Protein AF-A0A652JYB9-F1 (afdb_monomer)

Solvent-accessible surface area (backbone atoms only — not comparable to full-atom values): 3553 Å² total; per-residue (Å²): 129,81,83,65,47,53,76,41,80,20,84,40,92,80,45,79,86,64,78,85,84,78,60,36,45,34,36,43,45,97,84,69,29,30,23,52,74,79,42,84,34,54,64,92,49,41,71,61,52,53,59,50,54,26,68,69,124

Secondary structure (DSSP, 8-state):
-PPPPPEEEESSTT-TTPPSS--EEEEE-TTS-EEETTEEE-GGGHHHHHHHHTT--

pLDDT: mean 93.38, std 8.82, range [58.38, 98.69]

Foldseek 3Di:
DPQFFAEQEAAAPVSPPDDPDDHWYWYQDPVRWIQTNHRTGGPVCVVVSSVVSRRPD

Mean predicted aligned error: 3.05 Å

Radius of gyration: 11.09 Å; Cα contacts (8 Å, |Δi|>4): 90; chains: 1; bounding box: 30×22×27 Å

Structure (mmCIF, N/CA/C/O backbone):
data_AF-A0A652JYB9-F1
#
_entry.id   AF-A0A652JYB9-F1
#
loop_
_atom_site.group_PDB
_atom_site.id
_atom_site.type_symbol
_atom_site.label_atom_id
_atom_site.label_alt_id
_atom_site.label_comp_id
_atom_site.label_asym_id
_atom_site.label_entity_id
_atom_site.label_seq_id
_atom_site.pdbx_PDB_ins_code
_atom_site.Cartn_x
_atom_site.Cartn_y
_atom_site.Cartn_z
_atom_site.occupancy
_atom_site.B_iso_or_equiv
_atom_site.auth_seq_id
_atom_site.auth_comp_id
_atom_site.auth_asym_id
_atom_site.auth_atom_id
_atom_site.pdbx_PDB_model_num
ATOM 1 N N . THR A 1 1 ? 20.100 -6.101 -10.099 1.00 58.38 1 THR A N 1
ATOM 2 C CA . THR A 1 1 ? 19.009 -6.172 -9.107 1.00 58.38 1 THR A CA 1
ATOM 3 C C . THR A 1 1 ? 17.707 -6.307 -9.860 1.00 58.38 1 THR A C 1
ATOM 5 O O . THR A 1 1 ? 17.571 -5.579 -10.840 1.00 58.38 1 THR A O 1
ATOM 8 N N . PRO A 1 2 ? 16.802 -7.235 -9.502 1.00 60.06 2 PRO A N 1
ATOM 9 C CA . PRO A 1 2 ? 15.480 -7.269 -10.124 1.00 60.06 2 PRO A CA 1
ATOM 10 C C . PRO A 1 2 ? 14.770 -5.920 -9.914 1.00 60.06 2 PRO A C 1
ATOM 12 O O . PRO A 1 2 ? 15.030 -5.259 -8.901 1.00 60.06 2 PRO A O 1
ATOM 15 N N . PRO A 1 3 ? 13.938 -5.468 -10.868 1.00 72.75 3 PRO A N 1
ATOM 16 C CA . PRO A 1 3 ? 13.201 -4.225 -10.704 1.00 72.75 3 PRO A CA 1
ATOM 17 C C . PRO A 1 3 ? 12.251 -4.355 -9.509 1.00 72.75 3 PRO A C 1
ATOM 19 O O . PRO A 1 3 ? 11.508 -5.326 -9.404 1.00 72.75 3 PRO A O 1
ATOM 22 N N . VAL A 1 4 ? 12.306 -3.383 -8.598 1.00 90.62 4 VAL A N 1
ATOM 23 C CA . VAL A 1 4 ? 11.356 -3.254 -7.486 1.00 90.62 4 VAL A CA 1
ATOM 24 C C . VAL A 1 4 ? 10.343 -2.179 -7.840 1.00 90.62 4 VAL A C 1
ATOM 26 O O . VAL A 1 4 ? 10.726 -1.100 -8.297 1.00 90.62 4 VAL A O 1
ATOM 29 N N . LEU A 1 5 ? 9.060 -2.446 -7.612 1.00 93.94 5 LEU A N 1
ATOM 30 C CA . LEU A 1 5 ? 8.026 -1.454 -7.888 1.00 93.94 5 LEU A CA 1
ATOM 31 C C . LEU A 1 5 ? 8.136 -0.250 -6.931 1.00 93.94 5 LEU A C 1
ATOM 33 O O . LEU A 1 5 ? 8.529 -0.407 -5.761 1.00 93.94 5 LEU A O 1
ATOM 37 N N . PRO A 1 6 ? 7.802 0.970 -7.394 1.00 94.44 6 PRO A N 1
ATOM 38 C CA . PRO A 1 6 ? 7.552 2.095 -6.502 1.00 94.44 6 PRO A CA 1
ATOM 39 C C . PRO A 1 6 ? 6.321 1.816 -5.624 1.00 94.44 6 PRO A C 1
ATOM 41 O O . PRO A 1 6 ? 5.456 1.019 -5.982 1.00 94.44 6 PRO A O 1
ATOM 44 N N . VAL A 1 7 ? 6.241 2.481 -4.470 1.00 96.44 7 VAL A N 1
ATOM 45 C CA . VAL A 1 7 ? 5.103 2.373 -3.542 1.00 96.44 7 VAL A CA 1
ATOM 46 C C . VAL A 1 7 ? 4.343 3.686 -3.536 1.00 96.44 7 VAL A C 1
ATOM 48 O O . VAL A 1 7 ? 4.953 4.743 -3.364 1.00 96.44 7 VAL A O 1
ATOM 51 N N . HIS A 1 8 ? 3.021 3.621 -3.668 1.00 97.31 8 HIS A N 1
ATOM 52 C CA . HIS A 1 8 ? 2.144 4.762 -3.428 1.00 97.31 8 HIS A CA 1
ATOM 53 C C . HIS A 1 8 ? 1.373 4.553 -2.130 1.00 97.31 8 HIS A C 1
ATOM 55 O O . HIS A 1 8 ? 0.756 3.511 -1.929 1.00 97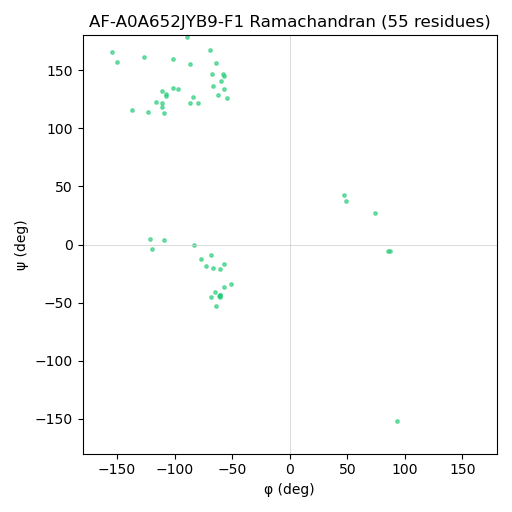.31 8 HIS A O 1
ATOM 61 N N . TYR A 1 9 ? 1.432 5.545 -1.244 1.00 97.56 9 TYR A N 1
ATOM 62 C CA . TYR A 1 9 ? 0.799 5.486 0.066 1.00 97.56 9 TYR A CA 1
ATOM 63 C C . TYR A 1 9 ? -0.365 6.467 0.131 1.00 97.56 9 TYR A C 1
ATOM 65 O O . TYR A 1 9 ? -0.186 7.682 0.036 1.00 97.56 9 TYR A O 1
ATOM 73 N N . SER A 1 10 ? -1.559 5.935 0.337 1.00 97.88 10 SER A N 1
ATOM 74 C CA . SER A 1 10 ? -2.803 6.683 0.387 1.00 97.88 10 SER A CA 1
ATOM 75 C C . SER A 1 10 ? -3.361 6.685 1.802 1.00 97.88 10 SER A C 1
ATOM 77 O O . SER A 1 10 ? -3.646 5.641 2.380 1.00 97.88 10 SER A O 1
ATOM 79 N N . GLY A 1 11 ? -3.558 7.875 2.370 1.00 96.75 11 GLY A N 1
ATOM 80 C CA . GLY A 1 11 ? -4.182 8.022 3.691 1.00 96.75 11 GLY A CA 1
ATOM 81 C C . GLY A 1 11 ? -5.706 7.842 3.690 1.00 96.75 11 GLY A C 1
ATOM 82 O O . GLY A 1 11 ? -6.304 7.748 4.754 1.00 96.75 11 GLY A O 1
ATOM 83 N N . CYS A 1 12 ? -6.343 7.834 2.517 1.00 95.88 12 CYS A N 1
ATOM 84 C CA . CYS A 1 12 ? -7.777 7.602 2.362 1.00 95.88 12 CYS A CA 1
ATOM 85 C C . CYS A 1 12 ? -8.087 7.040 0.972 1.00 95.88 12 CYS A C 1
ATOM 87 O O . CYS A 1 12 ? -7.270 7.139 0.053 1.00 95.88 12 CYS A O 1
ATOM 89 N N . GLU A 1 13 ? -9.299 6.514 0.808 1.00 95.25 13 GLU A N 1
ATOM 90 C CA . GLU A 1 13 ? -9.788 5.862 -0.416 1.00 95.25 13 GLU A CA 1
ATOM 91 C C . GLU A 1 13 ? -9.726 6.734 -1.681 1.00 95.25 13 GLU A C 1
ATOM 93 O O . GLU A 1 13 ? -9.747 6.212 -2.792 1.00 95.25 13 GLU A O 1
ATOM 98 N N . ARG A 1 14 ? -9.579 8.059 -1.530 1.00 95.75 14 ARG A N 1
ATOM 99 C CA . ARG A 1 14 ? -9.431 8.998 -2.653 1.00 95.75 14 ARG A CA 1
ATOM 100 C C . ARG A 1 14 ? -8.128 8.825 -3.440 1.00 95.75 14 ARG A C 1
ATOM 102 O O . ARG A 1 14 ? -8.058 9.314 -4.560 1.00 95.75 14 ARG A O 1
ATOM 109 N N . ARG A 1 15 ? -7.101 8.186 -2.860 1.00 95.38 15 ARG A N 1
ATOM 110 C CA . ARG A 1 15 ? -5.815 7.866 -3.516 1.00 95.38 15 ARG A CA 1
ATOM 111 C C . ARG A 1 15 ? -5.174 9.022 -4.298 1.00 95.38 15 ARG A C 1
ATOM 113 O O . ARG A 1 15 ? -4.672 8.853 -5.410 1.00 95.38 15 ARG A O 1
ATOM 120 N N . CYS A 1 16 ? -5.199 10.222 -3.720 1.00 95.19 16 CYS A N 1
ATOM 121 C CA . CYS A 1 16 ? -4.679 11.413 -4.383 1.00 95.19 16 CYS A CA 1
ATOM 122 C C . CYS A 1 16 ? -3.201 11.237 -4.782 1.00 95.19 16 CYS A C 1
ATOM 124 O O . CYS A 1 16 ? -2.377 10.814 -3.970 1.00 95.19 16 CYS A O 1
ATOM 126 N N . GLY A 1 17 ? -2.866 11.610 -6.021 1.00 92.69 17 GLY A N 1
ATOM 127 C CA . GLY A 1 17 ? -1.485 11.627 -6.512 1.00 92.69 17 GLY A CA 1
ATOM 128 C C . GLY A 1 17 ? -0.879 10.252 -6.797 1.00 92.69 17 GLY A C 1
ATOM 129 O O . GLY A 1 17 ? 0.337 10.115 -6.682 1.00 92.69 17 GLY A O 1
ATOM 130 N N . HIS A 1 18 ? -1.689 9.236 -7.124 1.00 91.81 18 HIS A N 1
ATOM 131 C CA . HIS A 1 18 ? -1.142 7.950 -7.560 1.00 91.81 18 HIS A CA 1
ATOM 132 C C . HIS A 1 18 ? -0.281 8.131 -8.825 1.00 91.81 18 HIS A C 1
ATOM 134 O O . HIS A 1 18 ? -0.628 8.933 -9.699 1.00 91.81 18 HIS A O 1
ATOM 140 N N . PRO A 1 19 ? 0.855 7.424 -8.936 1.00 91.00 19 PRO A N 1
ATOM 141 C CA . PRO A 1 19 ? 1.714 7.526 -10.104 1.00 91.00 19 PRO A CA 1
ATOM 142 C C . PRO A 1 19 ? 1.047 6.903 -11.339 1.00 91.00 19 PRO A C 1
ATOM 144 O O . PRO A 1 19 ? 0.045 6.193 -11.250 1.00 91.00 19 PRO A O 1
ATOM 147 N N . HIS A 1 20 ? 1.622 7.175 -12.507 1.00 90.81 20 HIS A N 1
ATOM 148 C CA . HIS A 1 20 ? 1.356 6.405 -13.720 1.00 90.81 20 HIS A CA 1
ATOM 149 C C . HIS A 1 20 ? 2.289 5.182 -13.778 1.00 90.81 20 HIS A C 1
ATOM 151 O O . HIS A 1 20 ? 3.390 5.226 -13.230 1.00 90.81 20 HIS A O 1
ATOM 157 N N . GLY A 1 21 ? 1.888 4.125 -14.492 1.00 92.12 21 GLY A N 1
ATOM 158 C CA . GLY A 1 21 ? 2.675 2.891 -14.644 1.00 92.12 21 GLY A CA 1
ATOM 159 C C . GLY A 1 21 ? 2.315 1.825 -13.610 1.00 92.12 21 GLY A C 1
ATOM 160 O O . GLY A 1 21 ? 1.183 1.797 -13.151 1.00 92.12 21 GLY A O 1
ATOM 161 N N . ASP A 1 22 ? 3.255 0.953 -13.247 1.00 93.31 22 ASP A N 1
ATOM 162 C CA . ASP A 1 22 ? 3.047 -0.053 -12.200 1.00 93.31 22 ASP A CA 1
ATOM 163 C C . ASP A 1 22 ? 3.612 0.418 -10.858 1.00 93.31 22 ASP A C 1
ATOM 165 O O . ASP A 1 22 ? 4.742 0.901 -10.765 1.00 93.31 22 ASP A O 1
ATOM 169 N N . TRP A 1 23 ? 2.827 0.245 -9.797 1.00 94.94 23 TRP A N 1
ATOM 170 C CA . TRP A 1 23 ? 3.220 0.528 -8.416 1.00 94.94 23 TRP A CA 1
ATOM 171 C C . TRP A 1 23 ? 2.489 -0.397 -7.439 1.00 94.94 23 TRP A C 1
ATOM 173 O O . TRP A 1 23 ? 1.405 -0.891 -7.748 1.00 94.94 23 TRP A O 1
ATOM 183 N N . THR A 1 24 ? 3.060 -0.587 -6.253 1.00 96.88 24 TH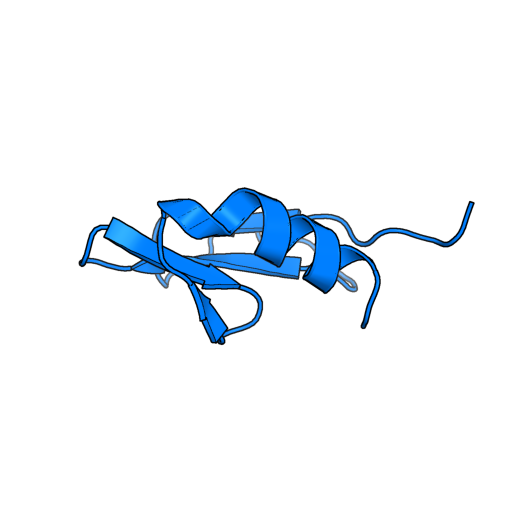R A N 1
ATOM 184 C CA . THR A 1 24 ? 2.372 -1.201 -5.107 1.00 96.88 24 THR A CA 1
ATOM 185 C C . THR A 1 24 ? 1.473 -0.157 -4.438 1.00 96.88 24 THR A C 1
ATOM 187 O O . THR A 1 24 ? 1.969 0.893 -4.014 1.00 96.88 24 THR A O 1
ATOM 190 N N . ASP A 1 25 ? 0.170 -0.425 -4.340 1.00 97.75 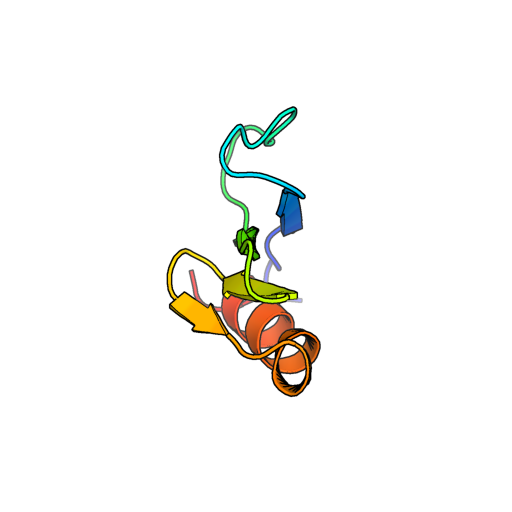25 ASP A N 1
ATOM 191 C CA . ASP A 1 25 ? -0.818 0.418 -3.646 1.00 97.75 25 ASP A CA 1
ATOM 192 C C . ASP A 1 25 ? -0.822 0.095 -2.149 1.00 97.75 25 ASP A C 1
ATOM 194 O O . ASP A 1 25 ? -0.984 -1.059 -1.756 1.00 97.75 25 ASP A O 1
ATOM 198 N N . VAL A 1 26 ? -0.675 1.111 -1.299 1.00 98.38 26 VAL A N 1
ATOM 199 C CA . VAL A 1 26 ? -0.852 0.983 0.150 1.00 98.38 26 VAL A CA 1
ATOM 200 C C . VAL A 1 26 ? -1.916 1.968 0.602 1.00 98.38 26 VAL A C 1
ATOM 202 O O . VAL A 1 26 ? -1.710 3.178 0.553 1.00 98.38 26 VAL A O 1
ATOM 205 N N . LEU A 1 27 ? -3.052 1.463 1.072 1.00 98.62 27 LEU A N 1
ATOM 206 C CA . LEU A 1 27 ? -4.195 2.278 1.472 1.00 98.62 27 LEU A CA 1
ATOM 207 C C . LEU A 1 27 ? -4.473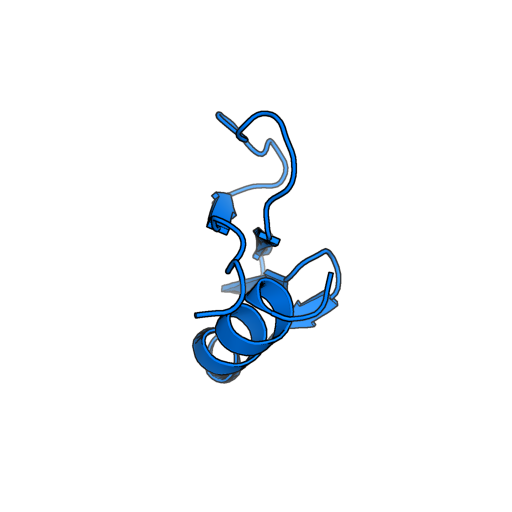 2.128 2.966 1.00 98.62 27 LEU A C 1
ATOM 209 O O . LEU A 1 27 ? -4.731 1.029 3.444 1.00 98.62 27 LEU A O 1
ATOM 213 N N . ALA A 1 28 ? -4.463 3.235 3.705 1.00 98.12 28 ALA A N 1
ATOM 214 C CA . ALA A 1 28 ? -4.933 3.264 5.084 1.00 98.12 28 ALA A CA 1
ATOM 215 C C . ALA A 1 28 ? -6.448 3.023 5.151 1.00 98.12 28 ALA A C 1
ATOM 217 O O . ALA A 1 28 ? -7.221 3.611 4.392 1.00 98.12 28 ALA A O 1
ATOM 218 N N . THR A 1 29 ? -6.868 2.192 6.099 1.00 96.88 29 THR A N 1
ATOM 219 C CA . THR A 1 29 ? -8.277 1.943 6.418 1.00 96.88 29 THR A CA 1
ATOM 220 C C . THR A 1 29 ? -8.688 2.720 7.669 1.00 96.88 29 THR A C 1
ATOM 222 O O . THR A 1 29 ? -7.851 3.088 8.496 1.00 96.88 29 THR A O 1
ATOM 225 N N . ALA A 1 30 ? -9.993 2.940 7.850 1.00 91.81 30 ALA A N 1
ATOM 226 C CA . ALA A 1 30 ? -10.523 3.637 9.026 1.00 91.81 30 ALA A CA 1
ATOM 227 C C . ALA A 1 30 ? -10.206 2.927 10.362 1.00 91.81 30 ALA A C 1
ATOM 229 O O . ALA A 1 30 ? -10.218 3.571 11.408 1.00 91.81 30 ALA A O 1
ATOM 230 N N . GLY A 1 31 ? -9.896 1.624 10.331 1.00 91.38 31 GLY A N 1
ATOM 231 C CA . GLY A 1 31 ? -9.550 0.819 11.508 1.00 91.38 31 GLY A CA 1
ATOM 232 C C . GLY A 1 31 ? -8.088 0.919 11.956 1.00 91.38 31 GLY A C 1
ATOM 233 O O . GLY A 1 31 ? -7.717 0.282 12.934 1.00 91.38 31 GLY A O 1
ATOM 234 N N . GLY A 1 32 ? -7.250 1.696 11.259 1.00 93.50 32 GLY A N 1
ATOM 235 C CA . GLY A 1 32 ? -5.817 1.824 11.562 1.00 93.50 32 GLY A CA 1
ATOM 236 C C . GLY A 1 32 ? -4.924 0.765 10.901 1.00 93.50 32 GLY A C 1
ATOM 237 O O . GLY A 1 32 ? -3.698 0.886 10.960 1.00 93.50 32 GLY A O 1
ATOM 238 N N . ASP A 1 33 ? -5.535 -0.211 10.229 1.00 97.56 33 ASP A N 1
ATOM 239 C CA . ASP A 1 33 ? -4.881 -1.188 9.359 1.00 97.56 33 ASP A CA 1
ATOM 240 C C . ASP A 1 33 ? -4.776 -0.681 7.918 1.00 97.56 33 ASP A C 1
ATOM 242 O O . ASP A 1 33 ? -5.258 0.407 7.580 1.00 97.56 33 ASP A O 1
ATOM 246 N N . TYR A 1 34 ? -4.165 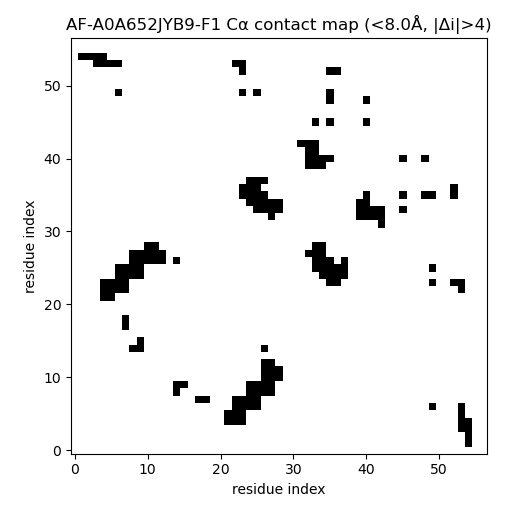-1.484 7.051 1.00 98.69 34 TYR A N 1
ATOM 247 C CA . TYR A 1 34 ? -3.881 -1.131 5.667 1.00 98.69 34 TYR A CA 1
ATOM 248 C C . TYR A 1 34 ? -4.421 -2.167 4.687 1.00 98.69 34 TYR A C 1
ATOM 250 O O . TYR A 1 34 ? -4.673 -3.314 5.042 1.00 98.69 34 TYR A O 1
ATOM 258 N N . LEU A 1 35 ? -4.556 -1.765 3.430 1.00 98.56 35 LEU A N 1
ATOM 259 C CA . LEU A 1 35 ? -4.608 -2.669 2.291 1.00 98.56 35 LEU A CA 1
ATOM 260 C C . LEU A 1 35 ? -3.287 -2.541 1.530 1.00 98.56 35 LEU A C 1
ATOM 262 O O . LEU A 1 35 ? -2.901 -1.420 1.205 1.00 98.56 35 LEU A O 1
ATOM 266 N N . VAL A 1 36 ? -2.622 -3.656 1.233 1.00 98.44 36 VAL A N 1
ATOM 267 C CA . VAL A 1 36 ? -1.468 -3.707 0.318 1.00 98.44 36 VAL A CA 1
ATOM 268 C C . VAL A 1 36 ? -1.928 -4.411 -0.951 1.00 98.44 36 VAL A C 1
ATOM 270 O O . VAL A 1 36 ? -2.330 -5.569 -0.892 1.00 98.44 36 VAL A O 1
ATOM 273 N N . ASP A 1 37 ? -1.976 -3.689 -2.069 1.00 96.88 37 ASP A N 1
ATOM 274 C CA . ASP A 1 37 ? -2.583 -4.138 -3.332 1.00 96.88 37 ASP A CA 1
ATOM 275 C C . ASP A 1 37 ? -4.000 -4.725 -3.146 1.00 96.88 37 ASP A C 1
ATOM 277 O O . ASP A 1 37 ? -4.407 -5.692 -3.785 1.00 96.88 37 ASP A O 1
ATOM 281 N N . GLY A 1 38 ? -4.773 -4.126 -2.232 1.00 96.75 38 GLY A N 1
ATOM 282 C CA . GLY A 1 38 ? -6.131 -4.558 -1.887 1.00 96.75 38 GLY A CA 1
ATOM 283 C C . GLY A 1 38 ? -6.213 -5.661 -0.825 1.00 96.75 38 GLY A C 1
ATOM 284 O O . GLY A 1 38 ? -7.313 -5.968 -0.370 1.00 96.75 38 GLY A O 1
ATOM 285 N N . VAL A 1 39 ? -5.084 -6.219 -0.380 1.00 97.62 39 VAL A N 1
ATOM 286 C CA . VAL A 1 39 ? -5.038 -7.274 0.643 1.00 97.62 39 VAL A CA 1
ATOM 287 C C . VAL A 1 39 ? -5.007 -6.664 2.050 1.00 97.62 39 VAL A C 1
ATOM 289 O O . VAL A 1 39 ? -4.070 -5.920 2.361 1.00 97.62 39 VAL A O 1
ATOM 292 N N . PRO A 1 40 ? -5.978 -6.983 2.931 1.00 98.12 40 PRO A N 1
ATOM 293 C CA . PRO A 1 40 ? -5.965 -6.541 4.321 1.00 98.12 40 PRO A CA 1
ATOM 294 C C . PRO A 1 40 ? -4.675 -6.927 5.034 1.00 98.12 40 PRO A C 1
ATOM 296 O O . PRO A 1 40 ? -4.272 -8.087 5.047 1.00 98.12 40 PRO A O 1
ATOM 299 N N . THR A 1 41 ? -4.031 -5.932 5.625 1.00 98.50 41 THR A N 1
ATOM 300 C CA . THR A 1 41 ? -2.713 -6.039 6.234 1.00 98.50 41 THR A CA 1
ATOM 301 C C . THR A 1 41 ? -2.729 -5.297 7.567 1.00 98.50 41 THR A C 1
ATOM 303 O O . THR A 1 41 ? -2.886 -4.070 7.581 1.00 98.50 41 THR A O 1
ATOM 306 N N . PRO A 1 42 ? -2.549 -6.007 8.696 1.00 98.19 42 PRO A N 1
ATOM 307 C CA . PRO A 1 42 ? -2.406 -5.369 9.993 1.00 98.19 42 PRO A CA 1
ATOM 308 C C . PRO A 1 42 ? -1.244 -4.381 9.996 1.00 98.19 42 PRO A C 1
ATOM 310 O O . PRO A 1 42 ? -0.196 -4.652 9.404 1.00 98.19 42 PRO A O 1
ATOM 313 N N . ARG A 1 43 ? -1.374 -3.268 10.724 1.00 96.94 43 ARG A N 1
ATOM 314 C CA . ARG A 1 43 ? -0.290 -2.270 10.841 1.00 96.94 43 ARG A CA 1
ATOM 315 C C . ARG A 1 43 ? 1.062 -2.883 11.236 1.00 96.94 43 ARG A C 1
ATOM 317 O O . ARG A 1 43 ? 2.103 -2.399 10.799 1.00 96.94 43 ARG A O 1
ATOM 324 N N . THR A 1 4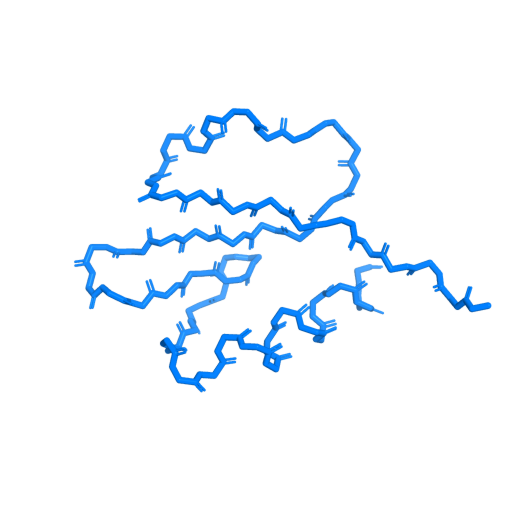4 ? 1.047 -3.934 12.052 1.00 98.19 44 THR A N 1
ATOM 325 C CA . THR A 1 44 ? 2.244 -4.636 12.537 1.00 98.19 44 THR A CA 1
ATOM 326 C C . THR A 1 44 ? 2.948 -5.493 11.484 1.00 98.19 44 THR A C 1
ATOM 328 O O . THR A 1 44 ? 4.109 -5.811 11.693 1.00 98.19 44 THR A O 1
ATOM 331 N N . ALA A 1 45 ? 2.283 -5.845 10.379 1.00 98.19 45 ALA A N 1
ATOM 332 C CA . ALA A 1 45 ? 2.826 -6.671 9.292 1.00 98.19 45 ALA A CA 1
ATOM 333 C C . ALA A 1 45 ? 3.082 -5.873 7.997 1.00 98.19 45 ALA A C 1
ATOM 335 O O . ALA A 1 45 ? 3.409 -6.431 6.947 1.00 98.19 45 ALA A O 1
ATOM 336 N N . LEU A 1 46 ? 2.866 -4.555 8.044 1.00 97.94 46 LEU A N 1
ATOM 337 C CA . LEU A 1 46 ? 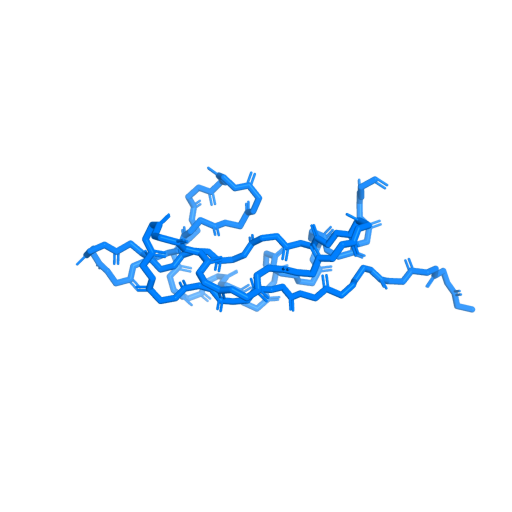2.951 -3.689 6.876 1.00 97.94 46 LEU A CA 1
ATOM 338 C C . LEU A 1 46 ? 4.345 -3.675 6.213 1.00 97.94 46 LEU A C 1
ATOM 340 O O . LEU A 1 46 ? 4.392 -3.735 4.982 1.00 97.94 46 LEU A O 1
ATOM 344 N N . PRO A 1 47 ? 5.475 -3.603 6.948 1.00 97.75 47 PRO A N 1
ATOM 345 C CA . PRO A 1 47 ? 6.798 -3.568 6.322 1.00 97.75 47 PRO A CA 1
ATOM 346 C C . PRO A 1 47 ? 7.097 -4.812 5.474 1.00 97.75 47 PRO A C 1
ATOM 348 O O . PRO A 1 47 ? 7.603 -4.696 4.352 1.00 97.75 47 PRO A O 1
ATOM 351 N N . GLU A 1 48 ? 6.759 -5.998 5.981 1.00 97.94 48 GLU A N 1
ATOM 352 C CA . GLU A 1 48 ? 6.975 -7.269 5.294 1.00 97.94 48 GLU A CA 1
ATOM 353 C C . GLU A 1 48 ? 6.061 -7.390 4.073 1.00 97.94 48 GLU A C 1
ATOM 355 O O . GLU A 1 48 ? 6.532 -7.722 2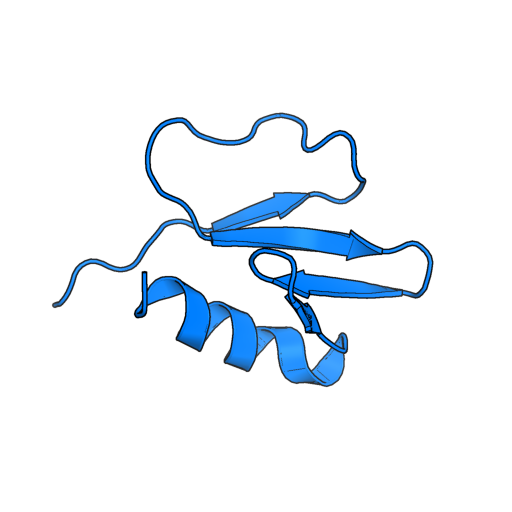.983 1.00 97.94 48 GLU A O 1
ATOM 360 N N . ALA A 1 49 ? 4.778 -7.049 4.227 1.00 97.88 49 ALA A N 1
ATOM 361 C CA . ALA A 1 49 ? 3.802 -7.083 3.141 1.00 97.88 49 ALA A CA 1
ATOM 362 C C . ALA A 1 49 ? 4.196 -6.153 1.983 1.00 97.88 49 ALA A C 1
ATOM 364 O O . ALA A 1 49 ? 4.179 -6.565 0.824 1.00 97.88 49 ALA A O 1
ATOM 365 N N . VAL A 1 50 ? 4.628 -4.922 2.284 1.00 97.44 50 VAL A N 1
ATOM 366 C CA . VAL A 1 50 ? 5.109 -3.974 1.267 1.00 97.44 50 VAL A CA 1
ATOM 367 C C . VAL A 1 50 ? 6.381 -4.492 0.597 1.00 97.44 50 VAL A C 1
ATOM 369 O O . VAL A 1 50 ? 6.515 -4.393 -0.618 1.00 97.44 50 VAL A O 1
ATOM 372 N N . THR A 1 51 ? 7.315 -5.075 1.352 1.00 96.25 51 THR A N 1
ATOM 373 C CA . THR A 1 51 ? 8.541 -5.647 0.770 1.00 96.25 51 THR A CA 1
ATOM 374 C C . THR A 1 51 ? 8.218 -6.776 -0.210 1.00 96.25 51 THR A C 1
ATOM 376 O O . THR A 1 51 ? 8.761 -6.798 -1.315 1.00 96.25 51 THR A O 1
ATOM 379 N N . ALA A 1 52 ? 7.296 -7.670 0.156 1.00 95.31 52 ALA A N 1
ATOM 380 C CA . ALA A 1 52 ? 6.849 -8.757 -0.707 1.00 95.31 52 ALA A CA 1
ATOM 381 C C . ALA A 1 52 ? 6.150 -8.225 -1.968 1.00 95.31 52 ALA A C 1
ATOM 383 O O . ALA A 1 52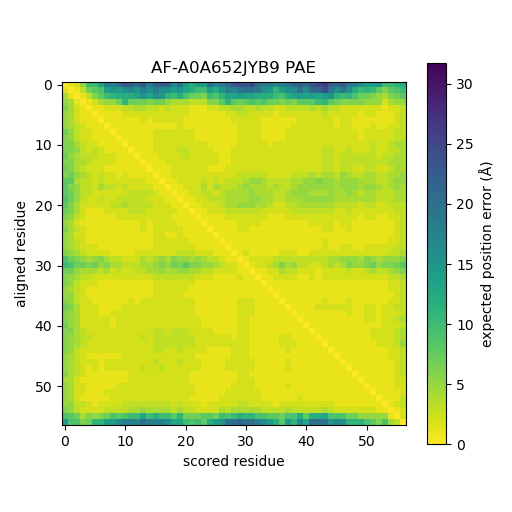 ? 6.576 -8.545 -3.080 1.00 95.31 52 ALA A O 1
ATOM 384 N N . ALA A 1 53 ? 5.150 -7.351 -1.811 1.00 95.94 53 ALA A N 1
ATOM 385 C CA . ALA A 1 53 ? 4.346 -6.815 -2.912 1.00 95.94 53 ALA A CA 1
ATOM 386 C C . ALA A 1 53 ? 5.190 -6.108 -3.985 1.00 95.94 53 ALA A C 1
ATOM 388 O O . ALA A 1 53 ? 4.966 -6.261 -5.184 1.00 95.94 53 ALA A O 1
ATOM 389 N N . ARG A 1 54 ? 6.252 -5.408 -3.572 1.00 94.62 54 ARG A N 1
ATOM 390 C CA . ARG A 1 54 ? 7.157 -4.703 -4.492 1.00 94.62 54 ARG A CA 1
ATOM 391 C C . ARG A 1 54 ? 8.007 -5.610 -5.385 1.00 94.62 54 ARG A C 1
ATOM 393 O O . ARG A 1 54 ? 8.700 -5.089 -6.259 1.00 94.62 54 ARG A O 1
ATOM 400 N N . THR A 1 55 ? 8.010 -6.922 -5.139 1.00 92.81 55 THR A N 1
ATOM 401 C CA . THR A 1 55 ? 8.862 -7.909 -5.830 1.00 92.81 55 THR A CA 1
ATOM 402 C C . THR A 1 55 ? 8.088 -8.989 -6.589 1.00 92.81 55 THR A C 1
ATOM 404 O O . THR A 1 55 ? 8.718 -9.813 -7.245 1.00 92.81 55 THR A O 1
ATOM 407 N N . THR A 1 56 ? 6.753 -9.008 -6.509 1.00 77.44 56 THR A N 1
ATOM 408 C CA . THR A 1 56 ? 5.929 -10.155 -6.948 1.00 77.44 56 THR A CA 1
ATOM 409 C C . THR A 1 56 ? 4.896 -9.855 -8.036 1.00 77.44 56 THR A C 1
ATOM 411 O O . THR A 1 56 ? 4.135 -10.758 -8.376 1.00 77.44 56 THR A O 1
ATOM 414 N N . ARG A 1 57 ? 4.853 -8.640 -8.593 1.00 65.38 57 ARG A N 1
ATOM 415 C CA . ARG A 1 57 ? 3.838 -8.280 -9.594 1.00 65.38 57 ARG A CA 1
ATOM 416 C C . ARG A 1 57 ? 4.164 -8.771 -11.001 1.00 65.38 57 ARG A C 1
ATOM 418 O O . ARG A 1 57 ? 5.337 -8.625 -11.412 1.00 65.38 57 ARG A O 1
#

Sequence (57 aa):
TPPVLPVHYSGCERRCGHPHGDWTDVLATAGGDYLVDGVPTPRTALPEAVTAARTTR